Protein AF-A0A973U3E7-F1 (afdb_monomer)

Mean predicted aligned error: 4.54 Å

Secondary structure (DSSP, 8-state):
---GGGPPPEE-SSSS-EEEEETTEEEEE--------SS-----HHHHHHHHHHHHHHSS-----------------TTSS-EEEE-SSSTT-EEEE--TT-HHHHHHHHHHHHHHHHHTPPP--SSS-HHHH-GGGGTT---

Solvent-accessible surface area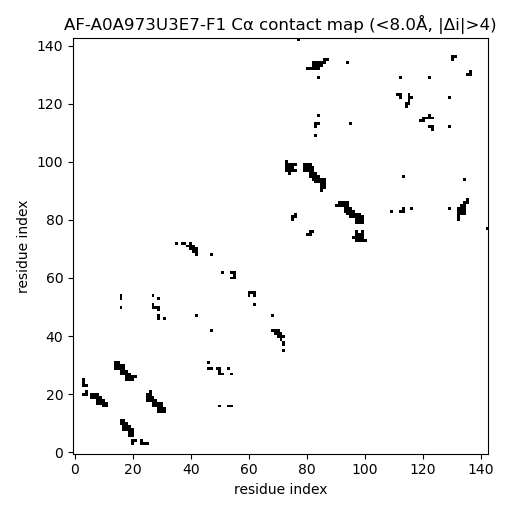 (backbone atoms only — not comparable to full-atom values): 9143 Å² total; per-residue (Å²): 136,81,77,49,86,77,51,65,78,46,68,50,91,74,74,54,39,38,37,30,55,46,97,94,42,77,45,70,40,40,55,80,83,76,91,75,77,98,68,91,53,69,64,52,72,64,55,54,50,48,29,47,50,52,48,39,73,77,44,93,54,79,81,88,74,86,89,78,88,77,45,76,87,70,48,64,37,97,85,62,46,45,29,41,37,60,49,93,91,39,89,92,41,69,47,81,43,24,47,42,95,47,42,80,82,42,40,69,61,52,49,52,51,49,49,18,66,76,70,71,46,79,76,89,58,88,93,56,58,70,64,78,24,25,52,70,71,55,65,90,58,84,131

pLDDT: mean 93.0, std 7.33, range [54.31, 98.5]

Foldseek 3Di:
DDQQQPDDFDDDDDQAKTWHDDPRRIDMFRNDDDDDDDDQDADDPVRVVSRQVVCVVVDVDHPPDDPDDGDDDAAADPVQAFAFADDPVDPPDTDGGHPGPCCVVCVVVSVQQNCCRNVVHDGDDDPDDNCNRHPVVCPPPDD

Structure (mmCIF, N/CA/C/O backbone):
data_AF-A0A973U3E7-F1
#
_entry.id   AF-A0A973U3E7-F1
#
loop_
_atom_site.group_PDB
_atom_site.id
_atom_site.type_symbol
_atom_site.label_atom_id
_atom_site.label_alt_id
_atom_site.label_comp_id
_atom_site.label_asym_id
_atom_site.label_entity_id
_atom_site.label_seq_id
_atom_site.pdbx_PDB_ins_code
_atom_site.Cartn_x
_atom_site.Cartn_y
_atom_site.Cartn_z
_atom_site.occupancy
_atom_site.B_iso_or_equiv
_atom_site.auth_seq_id
_atom_site.auth_comp_id
_atom_site.auth_asym_id
_atom_site.auth_atom_id
_atom_site.pdbx_PDB_model_num
ATOM 1 N N . ASP A 1 1 ? 23.606 -13.524 -18.694 1.00 60.19 1 ASP A N 1
ATOM 2 C CA . ASP A 1 1 ? 22.405 -13.270 -17.879 1.00 60.19 1 ASP A CA 1
ATOM 3 C C . ASP A 1 1 ? 22.793 -12.857 -16.477 1.00 60.19 1 ASP A C 1
ATOM 5 O O . ASP A 1 1 ? 23.633 -13.510 -15.868 1.00 60.19 1 ASP A O 1
ATOM 9 N N . ALA A 1 2 ? 22.261 -11.728 -16.009 1.00 66.25 2 ALA A N 1
ATOM 10 C CA . ALA A 1 2 ? 22.466 -11.267 -14.642 1.00 66.25 2 ALA A CA 1
ATOM 11 C C . ALA A 1 2 ? 21.487 -11.993 -13.709 1.00 66.25 2 ALA A C 1
ATOM 13 O O . ALA A 1 2 ? 20.298 -12.083 -14.013 1.00 66.25 2 ALA A O 1
ATOM 14 N N . ASP A 1 3 ? 21.978 -12.504 -12.581 1.00 81.88 3 ASP A N 1
ATOM 15 C CA . ASP A 1 3 ? 21.133 -13.086 -11.538 1.00 81.88 3 ASP A CA 1
ATOM 16 C C . ASP A 1 3 ? 20.331 -11.981 -10.838 1.00 81.88 3 ASP A C 1
ATOM 18 O O . ASP A 1 3 ? 20.857 -11.230 -10.013 1.00 81.88 3 ASP A O 1
ATOM 22 N N . LEU A 1 4 ? 19.049 -11.877 -11.191 1.00 84.81 4 LEU A N 1
ATOM 23 C CA . LEU A 1 4 ? 18.150 -10.861 -10.650 1.00 84.81 4 LEU A CA 1
ATOM 24 C C . LEU A 1 4 ? 17.804 -11.109 -9.176 1.00 84.81 4 LEU A C 1
ATOM 26 O O . LEU A 1 4 ? 17.467 -10.157 -8.482 1.00 84.81 4 LEU A O 1
ATOM 30 N N . SER A 1 5 ? 17.914 -12.344 -8.669 1.00 84.06 5 SER A N 1
ATOM 31 C CA . SER A 1 5 ? 17.463 -12.700 -7.311 1.00 84.06 5 SER A CA 1
ATOM 32 C C . SER A 1 5 ? 18.226 -11.981 -6.196 1.00 84.06 5 SER A C 1
ATOM 34 O O . SER A 1 5 ? 17.751 -11.891 -5.066 1.00 84.06 5 SER A O 1
ATOM 36 N N . ARG A 1 6 ? 19.410 -11.450 -6.516 1.00 87.25 6 ARG A N 1
ATOM 37 C CA . ARG A 1 6 ? 20.273 -10.721 -5.581 1.00 87.25 6 ARG A CA 1
ATOM 38 C C . ARG A 1 6 ? 20.076 -9.210 -5.625 1.00 87.25 6 ARG A C 1
ATOM 40 O O . ARG A 1 6 ? 20.721 -8.505 -4.848 1.00 87.25 6 ARG A O 1
ATOM 47 N N . LEU A 1 7 ? 19.248 -8.707 -6.538 1.00 90.75 7 LEU A N 1
ATOM 48 C CA . LEU A 1 7 ? 18.970 -7.281 -6.626 1.00 90.75 7 LEU A CA 1
ATOM 49 C C . LEU A 1 7 ? 18.033 -6.853 -5.490 1.00 90.75 7 LEU A C 1
ATOM 51 O O . LEU A 1 7 ? 17.103 -7.583 -5.146 1.00 90.75 7 LEU A O 1
ATOM 55 N N . PRO A 1 8 ? 18.254 -5.673 -4.892 1.00 93.25 8 PRO A N 1
ATOM 56 C CA . PRO A 1 8 ? 17.337 -5.149 -3.897 1.00 93.25 8 PRO A CA 1
ATOM 57 C C . PRO A 1 8 ? 16.046 -4.656 -4.559 1.00 93.25 8 PRO A C 1
ATOM 59 O O . PRO A 1 8 ? 16.006 -4.359 -5.755 1.00 93.25 8 PRO A O 1
ATOM 62 N N . PHE A 1 9 ? 15.010 -4.472 -3.744 1.00 94.38 9 PHE A N 1
ATOM 63 C CA . PHE A 1 9 ? 13.957 -3.519 -4.077 1.00 94.38 9 PHE A CA 1
ATOM 64 C C . PHE A 1 9 ? 14.582 -2.123 -4.204 1.00 94.38 9 PHE A C 1
ATOM 66 O O . PHE A 1 9 ? 15.282 -1.668 -3.296 1.00 94.38 9 PHE A O 1
ATOM 73 N N . ALA A 1 10 ? 14.328 -1.444 -5.318 1.00 94.19 10 ALA A N 1
ATOM 74 C CA . ALA A 1 10 ? 14.806 -0.095 -5.582 1.00 94.19 10 ALA A CA 1
ATOM 75 C C . ALA A 1 10 ? 13.621 0.833 -5.842 1.00 94.19 10 ALA A C 1
ATOM 77 O O . ALA A 1 10 ? 12.696 0.486 -6.572 1.00 94.19 10 ALA A O 1
ATOM 78 N N . LYS A 1 11 ? 13.659 2.028 -5.252 1.00 94.88 11 LYS A N 1
ATOM 79 C CA . LYS A 1 11 ? 12.631 3.057 -5.403 1.00 94.88 11 LYS A CA 1
ATOM 80 C C . LYS A 1 11 ? 13.281 4.437 -5.487 1.00 94.88 11 LYS A C 1
ATOM 82 O O . LYS A 1 11 ? 14.246 4.714 -4.776 1.00 94.88 11 LYS A O 1
ATOM 87 N N . THR A 1 12 ? 12.745 5.298 -6.343 1.00 93.12 12 THR A N 1
ATOM 88 C CA . THR A 1 12 ? 13.105 6.717 -6.413 1.00 93.12 12 THR A CA 1
ATOM 89 C C . THR A 1 12 ? 12.608 7.477 -5.186 1.00 93.12 12 THR A C 1
ATOM 91 O O . THR A 1 12 ? 11.596 7.125 -4.582 1.00 93.12 12 THR A O 1
ATOM 94 N N . VAL A 1 13 ? 13.269 8.579 -4.839 1.00 90.44 13 VAL A N 1
ATOM 95 C CA . VAL A 1 13 ? 12.672 9.541 -3.903 1.00 90.44 13 VAL A CA 1
ATOM 96 C C . VAL A 1 13 ? 11.417 10.131 -4.560 1.00 90.44 13 VAL A C 1
ATOM 98 O O . VAL A 1 13 ? 11.489 10.593 -5.695 1.00 90.44 13 VAL A O 1
ATOM 101 N N . GLY A 1 14 ? 10.280 10.097 -3.860 1.00 87.44 14 GLY A N 1
ATOM 102 C CA . GLY A 1 14 ? 8.976 10.492 -4.407 1.00 87.44 14 GLY A CA 1
ATOM 103 C C . GLY A 1 14 ? 8.250 9.368 -5.159 1.00 87.44 14 GLY A C 1
ATOM 104 O O . GLY A 1 14 ? 8.537 8.185 -4.950 1.00 87.44 14 GLY A O 1
ATOM 105 N N . ASP A 1 15 ? 7.305 9.760 -6.014 1.00 84.62 15 ASP A N 1
ATOM 106 C CA . ASP A 1 15 ? 6.362 8.869 -6.702 1.00 84.62 15 ASP A CA 1
ATOM 107 C C . ASP A 1 15 ? 6.642 8.845 -8.210 1.00 84.62 15 ASP A C 1
ATOM 109 O O . ASP A 1 15 ? 5.998 9.527 -9.002 1.00 84.62 15 ASP A O 1
ATOM 113 N N . ASP A 1 16 ? 7.680 8.103 -8.598 1.00 93.00 16 ASP A N 1
ATOM 114 C CA . ASP A 1 16 ? 8.161 8.067 -9.985 1.00 93.00 16 ASP A CA 1
ATOM 115 C C . ASP A 1 16 ? 8.455 6.637 -10.459 1.00 93.00 16 ASP A C 1
ATOM 117 O O . ASP A 1 16 ? 7.928 6.195 -11.480 1.00 93.00 16 ASP A O 1
ATOM 121 N N . LEU A 1 17 ? 9.264 5.874 -9.724 1.00 96.19 17 LEU A N 1
ATOM 122 C CA . LEU A 1 17 ? 9.533 4.481 -10.068 1.00 96.19 17 LEU A CA 1
ATOM 123 C C . LEU A 1 17 ? 9.899 3.666 -8.830 1.00 96.19 17 LEU A C 1
ATOM 125 O O . LEU A 1 17 ? 10.763 4.058 -8.041 1.00 96.19 17 LEU A O 1
ATOM 129 N N . TYR A 1 18 ? 9.349 2.460 -8.736 1.00 95.81 18 TYR A N 1
ATOM 130 C CA . TYR A 1 18 ?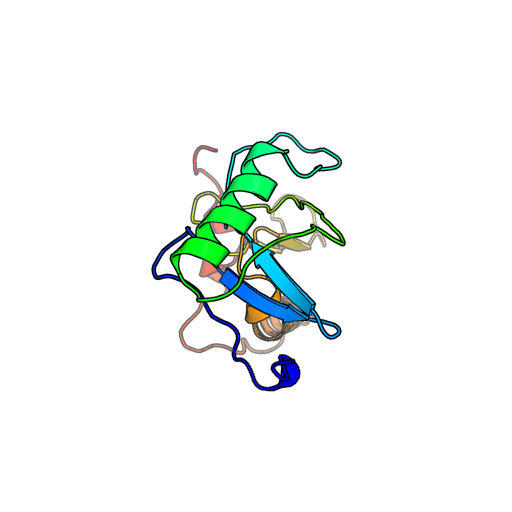 10.019 1.380 -8.023 1.00 95.81 18 TYR A CA 1
ATOM 131 C C . TYR A 1 18 ? 10.077 0.115 -8.871 1.00 95.81 18 TYR A C 1
ATOM 133 O O . TYR A 1 18 ? 9.247 -0.104 -9.755 1.00 95.81 18 TYR A O 1
ATOM 141 N N . PHE A 1 19 ? 11.066 -0.726 -8.590 1.00 95.62 19 PHE A N 1
ATOM 142 C CA . PHE A 1 19 ? 11.196 -2.045 -9.183 1.00 95.62 19 PHE A CA 1
ATOM 143 C C . PHE A 1 19 ? 11.888 -3.020 -8.233 1.00 95.62 19 PHE A C 1
ATOM 145 O O . PHE A 1 19 ? 12.657 -2.630 -7.354 1.00 95.62 19 PHE A O 1
ATOM 152 N N . ALA A 1 20 ? 11.614 -4.305 -8.415 1.00 94.56 20 ALA A N 1
ATOM 153 C CA . ALA A 1 20 ? 12.220 -5.378 -7.642 1.00 94.56 20 ALA A CA 1
ATOM 154 C C . ALA A 1 20 ? 12.251 -6.676 -8.452 1.00 94.56 20 ALA A C 1
ATOM 156 O O . ALA A 1 20 ? 11.427 -6.857 -9.357 1.00 94.56 20 ALA A O 1
ATOM 157 N N . PRO A 1 21 ? 13.184 -7.592 -8.150 1.00 93.81 21 PRO A N 1
ATOM 158 C CA . PRO A 1 21 ? 13.109 -8.931 -8.697 1.00 93.81 21 PRO A CA 1
ATOM 159 C C . PRO A 1 21 ? 11.873 -9.655 -8.158 1.00 93.81 21 PRO A C 1
ATOM 161 O O . PRO A 1 21 ? 11.624 -9.676 -6.958 1.00 93.81 21 PRO A O 1
ATOM 164 N N . GLU A 1 22 ? 11.124 -10.275 -9.058 1.00 91.56 22 GLU A N 1
ATOM 165 C CA . GLU A 1 22 ? 9.906 -11.014 -8.753 1.00 91.56 22 GLU A CA 1
ATOM 166 C C . GLU A 1 22 ? 9.836 -12.228 -9.681 1.00 91.56 22 GLU A C 1
ATOM 168 O O . GLU A 1 22 ? 9.886 -12.090 -10.906 1.00 91.56 22 GLU A O 1
ATOM 173 N N . SER A 1 23 ? 9.763 -13.432 -9.108 1.00 88.38 23 SER A N 1
ATOM 174 C CA . SER A 1 23 ? 9.604 -14.686 -9.864 1.00 88.38 23 SER A CA 1
ATOM 175 C C . SER A 1 23 ? 10.582 -14.859 -11.052 1.00 88.38 23 SER A C 1
ATOM 177 O O . SER A 1 23 ? 10.206 -15.302 -12.138 1.00 88.38 23 SER A O 1
ATOM 179 N N . GLY A 1 24 ? 11.854 -14.479 -10.866 1.00 88.06 24 GLY A N 1
ATOM 180 C CA . GLY A 1 24 ? 12.906 -14.579 -11.892 1.00 88.06 24 GLY A CA 1
ATOM 181 C C . GLY A 1 24 ? 12.861 -13.497 -12.982 1.00 88.06 24 GLY A C 1
ATOM 182 O O . GLY A 1 24 ? 13.587 -13.590 -13.971 1.00 88.06 24 GLY A O 1
ATOM 183 N N . ARG A 1 25 ? 12.020 -12.471 -12.821 1.00 90.69 25 ARG A N 1
ATOM 184 C CA . ARG A 1 25 ? 11.913 -11.292 -13.694 1.00 90.69 25 ARG A CA 1
ATOM 185 C C . ARG A 1 25 ? 12.051 -10.018 -12.865 1.00 90.69 25 ARG A C 1
ATOM 187 O O . ARG A 1 25 ? 12.228 -10.082 -11.654 1.00 90.69 25 ARG A O 1
ATOM 194 N N . LEU A 1 26 ? 11.963 -8.865 -13.520 1.00 92.12 26 LEU A N 1
ATOM 195 C CA . LEU A 1 26 ? 11.804 -7.585 -12.844 1.00 92.12 26 LEU A CA 1
ATOM 196 C C . LEU A 1 26 ? 10.329 -7.175 -12.871 1.00 92.12 26 LEU A C 1
ATOM 198 O O . LEU A 1 26 ? 9.721 -7.125 -13.940 1.00 92.12 26 LEU A O 1
ATOM 202 N N . PHE A 1 27 ? 9.770 -6.880 -11.703 1.00 94.62 27 PHE A N 1
ATOM 203 C CA . PHE A 1 27 ? 8.517 -6.151 -11.567 1.00 94.62 27 PHE A CA 1
ATOM 204 C C . PHE A 1 27 ? 8.833 -4.664 -11.415 1.00 94.62 27 PHE A C 1
ATOM 206 O O . PHE A 1 27 ? 9.748 -4.310 -10.674 1.00 94.62 27 PHE A O 1
ATOM 213 N N . ALA A 1 28 ? 8.091 -3.805 -12.108 1.00 96.19 28 ALA A N 1
ATOM 214 C CA . ALA A 1 28 ? 8.256 -2.359 -12.054 1.00 96.19 28 ALA A CA 1
ATOM 215 C C . ALA A 1 28 ? 6.889 -1.674 -12.023 1.00 96.19 28 ALA A C 1
ATOM 217 O O . ALA A 1 28 ? 5.932 -2.164 -12.621 1.00 96.19 28 ALA A O 1
ATOM 218 N N . SER A 1 29 ? 6.817 -0.532 -11.345 1.00 96.12 29 SER A N 1
ATOM 219 C CA . SER A 1 29 ? 5.613 0.290 -11.256 1.00 96.12 29 SER A CA 1
ATOM 220 C C . SER A 1 29 ? 5.970 1.765 -11.436 1.00 96.12 29 SER A C 1
ATOM 222 O O . SER A 1 29 ? 6.918 2.233 -10.796 1.00 96.12 29 SER A O 1
ATOM 224 N N . PRO A 1 30 ? 5.201 2.514 -12.249 1.00 95.81 30 PRO A N 1
ATOM 225 C CA . PRO A 1 30 ? 5.376 3.953 -12.419 1.00 95.81 30 PRO A CA 1
ATOM 226 C C . PRO A 1 30 ? 4.795 4.761 -11.247 1.00 95.81 30 PRO A C 1
ATOM 228 O O . PRO A 1 30 ? 4.848 5.988 -11.283 1.00 95.81 30 PRO A O 1
ATOM 231 N N . MET A 1 31 ? 4.275 4.082 -10.214 1.00 94.06 31 MET A N 1
ATOM 232 C CA . MET A 1 31 ? 3.767 4.681 -8.978 1.00 94.06 31 MET A CA 1
ATOM 233 C C . MET A 1 31 ? 2.608 5.667 -9.165 1.00 94.06 31 MET A C 1
ATOM 235 O O . MET A 1 31 ? 2.423 6.565 -8.346 1.00 94.06 31 MET A O 1
ATOM 239 N N . ASP A 1 32 ? 1.821 5.499 -10.220 1.00 91.50 32 ASP A N 1
ATOM 240 C CA . ASP A 1 32 ? 0.671 6.341 -10.507 1.00 91.50 32 ASP A CA 1
ATOM 241 C C . ASP A 1 32 ? -0.365 6.299 -9.370 1.00 91.50 32 ASP A C 1
ATOM 243 O O . ASP A 1 32 ? -0.647 5.260 -8.770 1.00 91.50 32 ASP A O 1
ATOM 247 N N . GLU A 1 33 ? -0.920 7.463 -9.040 1.00 92.56 33 GLU A N 1
ATOM 248 C CA . GLU A 1 33 ? -1.991 7.638 -8.053 1.00 92.56 33 GLU A CA 1
ATOM 249 C C . GLU A 1 33 ? -3.081 8.534 -8.652 1.00 92.56 33 GLU A C 1
ATOM 251 O O . GLU A 1 33 ? -3.403 9.606 -8.143 1.00 92.56 33 GLU A O 1
ATOM 256 N N . VAL A 1 34 ? -3.597 8.122 -9.810 1.00 91.94 34 VAL A N 1
ATOM 257 C CA . VAL A 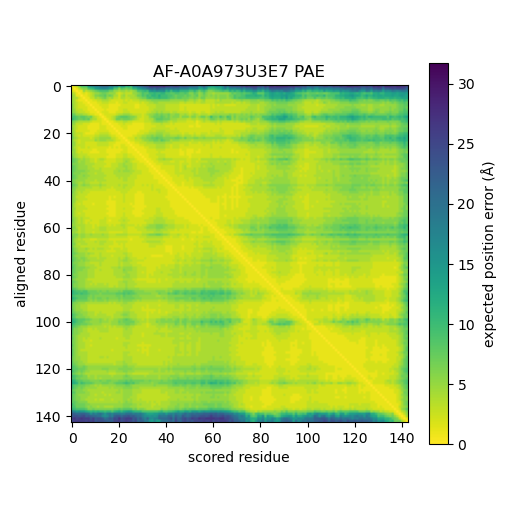1 34 ? -4.638 8.865 -10.525 1.00 91.94 34 VAL A CA 1
ATOM 258 C C . VAL A 1 34 ? -6.003 8.588 -9.878 1.00 91.94 34 VAL A C 1
ATOM 260 O O . VAL A 1 34 ? -6.337 7.420 -9.657 1.00 91.94 34 VAL A O 1
ATOM 263 N N . PRO A 1 35 ? -6.813 9.622 -9.568 1.00 94.12 35 PRO A N 1
ATOM 264 C CA . PRO A 1 35 ? -8.174 9.430 -9.075 1.00 94.12 35 PRO A CA 1
ATOM 265 C C . PRO A 1 35 ? -9.017 8.585 -10.033 1.00 94.12 35 PRO A C 1
ATOM 267 O O . PRO A 1 35 ? -8.983 8.785 -11.247 1.00 94.12 35 PRO A O 1
ATOM 270 N N . SER A 1 36 ? -9.792 7.656 -9.480 1.00 94.56 36 SER A N 1
ATOM 271 C CA . SER A 1 36 ? -10.623 6.735 -10.252 1.00 94.56 36 SER A CA 1
ATOM 272 C C . SER A 1 36 ? -11.883 6.373 -9.474 1.00 94.56 36 SER A C 1
ATOM 274 O O . SER A 1 36 ? -11.837 6.198 -8.253 1.00 94.56 36 SER A O 1
ATOM 276 N N . ASP A 1 37 ? -12.997 6.243 -10.191 1.00 95.44 37 ASP A N 1
ATOM 2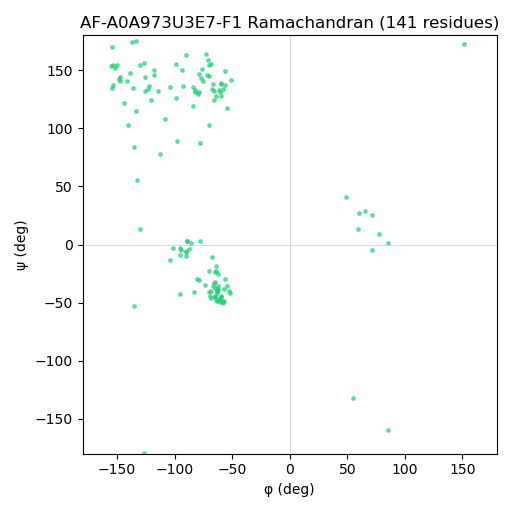77 C CA . ASP A 1 37 ? -14.214 5.650 -9.647 1.00 95.44 37 ASP A CA 1
ATOM 278 C C . ASP A 1 37 ? -14.006 4.143 -9.386 1.00 95.44 37 ASP A C 1
ATOM 280 O O . ASP A 1 37 ? -13.174 3.505 -10.041 1.00 95.44 37 ASP A O 1
ATOM 284 N N . PRO A 1 38 ? -14.769 3.526 -8.462 1.00 96.19 38 PRO A N 1
ATOM 285 C CA . PRO A 1 38 ? -14.691 2.088 -8.222 1.00 96.19 38 PRO A CA 1
ATOM 286 C C . PRO A 1 38 ? -14.911 1.283 -9.509 1.00 96.19 38 PRO A C 1
ATOM 288 O O . PRO A 1 38 ? -15.982 1.328 -10.116 1.00 96.19 38 PRO A O 1
ATOM 291 N N . CYS A 1 39 ? -13.897 0.523 -9.914 1.00 95.50 39 CYS A N 1
ATOM 292 C CA . CYS A 1 39 ? -13.925 -0.278 -11.130 1.00 95.50 39 CYS A CA 1
ATOM 293 C C . CYS A 1 39 ? -12.968 -1.474 -11.051 1.00 95.50 39 CYS A C 1
ATOM 295 O O . CYS A 1 39 ? -12.139 -1.582 -10.144 1.00 95.50 39 CYS A O 1
ATOM 297 N N . ASP A 1 40 ? -13.088 -2.376 -12.025 1.00 96.31 40 ASP A N 1
ATOM 298 C CA . ASP A 1 40 ? -12.074 -3.394 -12.293 1.00 96.31 40 ASP A CA 1
ATOM 299 C C . ASP A 1 40 ? -10.907 -2.743 -13.052 1.00 96.31 40 ASP A C 1
ATOM 301 O O . ASP A 1 40 ? -10.915 -2.657 -14.283 1.00 96.31 40 ASP A O 1
ATOM 305 N N . ALA A 1 41 ? -9.954 -2.185 -12.300 1.00 96.06 41 ALA A N 1
ATOM 306 C CA . ALA A 1 41 ? -8.870 -1.378 -12.847 1.00 96.06 41 ALA A CA 1
ATOM 307 C C . ALA A 1 41 ? -7.993 -2.172 -13.822 1.00 96.06 41 ALA A C 1
ATOM 309 O O . ALA A 1 41 ? -7.517 -3.268 -13.521 1.00 96.06 41 ALA A O 1
ATOM 310 N N . GLN A 1 42 ? -7.722 -1.569 -14.977 1.00 96.19 42 GLN A N 1
ATOM 311 C CA . GLN A 1 42 ? -6.847 -2.130 -16.000 1.00 96.19 42 GLN A CA 1
ATOM 312 C C . GLN A 1 42 ? -5.642 -1.212 -16.228 1.00 96.19 42 GLN A C 1
ATOM 314 O O . GLN A 1 42 ? -5.788 0.006 -16.134 1.00 96.19 42 GLN A O 1
ATOM 319 N N . PRO A 1 43 ? -4.457 -1.769 -16.532 1.00 94.69 43 PRO A N 1
ATOM 320 C CA . PRO A 1 43 ? -3.285 -0.973 -16.877 1.00 94.69 43 PRO A CA 1
ATOM 321 C C . PRO A 1 43 ? -3.513 -0.123 -18.125 1.00 94.69 43 PRO A C 1
ATOM 323 O O . PRO A 1 43 ? -3.909 -0.663 -19.162 1.00 94.69 43 PRO A O 1
ATOM 326 N N . ASP A 1 44 ? -3.172 1.159 -18.050 1.00 95.12 44 ASP A N 1
ATOM 327 C CA . ASP A 1 44 ? -3.119 2.029 -19.221 1.00 95.12 44 ASP A CA 1
ATOM 328 C C . ASP A 1 44 ? -1.849 1.760 -20.051 1.00 95.12 44 ASP A C 1
ATOM 330 O O . ASP A 1 44 ? -0.774 1.467 -19.515 1.00 95.12 44 ASP A O 1
ATOM 334 N N . GLU A 1 45 ? -1.954 1.834 -21.380 1.00 96.31 45 GLU A N 1
ATOM 335 C CA . GLU A 1 45 ? -0.814 1.602 -22.276 1.00 96.31 45 GLU A CA 1
ATOM 336 C C . GLU A 1 45 ? 0.312 2.620 -22.072 1.00 96.31 45 GLU A C 1
ATOM 338 O O . GLU A 1 45 ? 1.491 2.256 -22.143 1.00 96.31 45 GLU A O 1
ATOM 343 N N . TYR A 1 46 ? -0.041 3.871 -21.776 1.00 96.12 46 TYR A N 1
ATOM 344 C CA . TYR A 1 46 ? 0.911 4.9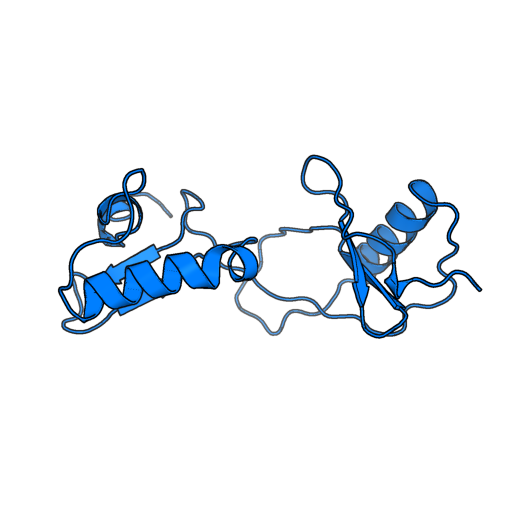26 -21.474 1.00 96.12 46 TYR A CA 1
ATOM 345 C C . TYR A 1 46 ? 1.683 4.625 -20.190 1.00 96.12 46 TYR A C 1
ATOM 347 O O . TYR A 1 46 ? 2.908 4.720 -20.191 1.00 96.12 46 TYR A O 1
ATOM 355 N N . ASP A 1 47 ? 1.011 4.190 -19.123 1.00 96.31 47 ASP A N 1
ATOM 356 C CA . ASP A 1 47 ? 1.663 3.909 -17.839 1.00 96.31 47 ASP A CA 1
ATOM 357 C C . ASP A 1 47 ? 2.620 2.714 -17.929 1.00 96.31 47 ASP A C 1
ATOM 359 O O . ASP A 1 47 ? 3.715 2.731 -17.358 1.00 96.31 47 ASP A O 1
ATOM 363 N N . ILE A 1 48 ? 2.267 1.698 -18.722 1.00 97.06 48 ILE A N 1
ATOM 364 C CA . ILE A 1 48 ? 3.169 0.580 -19.027 1.00 97.06 48 ILE A CA 1
ATOM 365 C C . ILE A 1 48 ? 4.412 1.081 -19.771 1.00 97.06 48 ILE A C 1
ATOM 367 O O . ILE A 1 48 ? 5.537 0.715 -19.416 1.00 97.06 48 ILE A O 1
ATOM 371 N N . ALA A 1 49 ? 4.220 1.902 -20.809 1.00 96.75 49 ALA A N 1
ATOM 372 C CA . ALA A 1 49 ? 5.319 2.460 -21.589 1.00 96.75 49 ALA A CA 1
ATOM 373 C C . ALA A 1 49 ? 6.211 3.368 -20.729 1.00 96.75 49 ALA A C 1
ATOM 375 O O . ALA A 1 49 ? 7.436 3.300 -20.823 1.00 96.75 49 ALA A O 1
ATOM 376 N N . LEU A 1 50 ? 5.608 4.160 -19.842 1.00 96.88 50 LEU A N 1
ATOM 377 C CA . LEU A 1 50 ? 6.296 5.040 -18.909 1.00 96.88 50 LEU A CA 1
ATOM 378 C C . LEU A 1 50 ? 7.128 4.247 -17.898 1.00 96.88 50 LEU A C 1
ATOM 380 O O . LEU A 1 50 ? 8.290 4.583 -17.673 1.00 96.88 50 LEU A O 1
ATOM 384 N N . ALA A 1 51 ? 6.584 3.168 -17.330 1.00 96.81 51 ALA A N 1
ATOM 385 C CA . ALA A 1 51 ? 7.328 2.286 -16.435 1.00 96.81 51 ALA A CA 1
ATOM 386 C C . ALA A 1 51 ? 8.544 1.664 -17.140 1.00 96.81 51 ALA A C 1
ATOM 388 O O . ALA A 1 51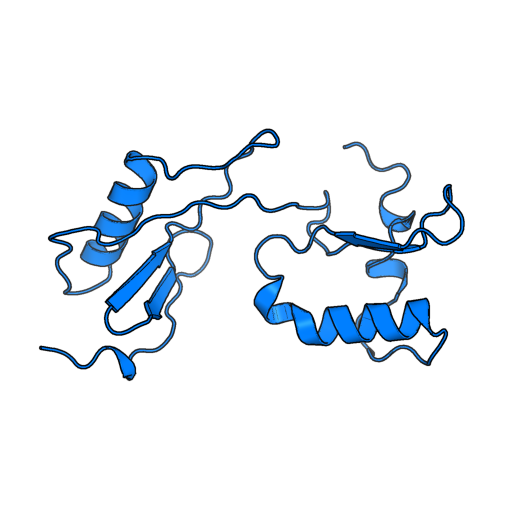 ? 9.652 1.691 -16.601 1.00 96.81 51 ALA A O 1
ATOM 389 N N . ALA A 1 52 ? 8.358 1.157 -18.365 1.00 96.94 52 ALA A N 1
ATOM 390 C CA . ALA A 1 52 ? 9.443 0.599 -19.170 1.00 96.94 52 ALA A CA 1
ATOM 391 C C . ALA A 1 52 ? 10.522 1.650 -19.470 1.00 96.94 52 ALA A C 1
ATOM 393 O O . ALA A 1 52 ? 11.701 1.417 -19.205 1.00 96.94 52 ALA A O 1
ATOM 394 N N . HIS A 1 53 ? 10.113 2.828 -19.947 1.00 96.94 53 HIS A N 1
ATOM 395 C CA . HIS A 1 53 ? 11.008 3.944 -20.231 1.00 96.94 53 HIS A CA 1
ATOM 396 C C . HIS A 1 53 ? 11.811 4.359 -18.992 1.00 96.94 53 HIS A C 1
ATOM 398 O O . HIS A 1 53 ? 13.036 4.446 -19.052 1.00 96.94 53 HIS A O 1
ATOM 404 N N . ARG A 1 54 ? 11.152 4.534 -17.840 1.00 96.75 54 ARG A N 1
ATOM 405 C CA . ARG A 1 54 ? 11.811 4.932 -16.588 1.00 96.75 54 ARG A CA 1
ATOM 406 C C . ARG A 1 54 ? 12.836 3.903 -16.112 1.00 96.75 54 ARG A C 1
ATOM 408 O O . ARG A 1 54 ? 13.887 4.308 -15.610 1.00 96.75 54 ARG A O 1
ATOM 415 N N . VAL A 1 55 ? 12.557 2.604 -16.272 1.00 95.69 55 VAL A N 1
ATOM 416 C CA . VAL A 1 55 ? 13.525 1.530 -15.990 1.00 95.69 55 VAL A CA 1
ATOM 417 C C . VAL A 1 55 ? 14.727 1.626 -16.925 1.00 95.69 55 VAL A C 1
ATOM 419 O O . VAL A 1 55 ? 15.859 1.576 -16.445 1.00 95.69 55 VAL A O 1
ATOM 422 N N . GLU A 1 56 ? 14.518 1.795 -18.232 1.00 96.25 56 GLU A N 1
ATOM 423 C CA . GLU A 1 56 ? 15.624 1.924 -19.191 1.00 96.25 56 GLU A CA 1
ATOM 424 C C . GLU A 1 56 ? 16.476 3.181 -18.974 1.00 96.25 56 GLU A C 1
ATOM 426 O O . GLU A 1 56 ? 17.672 3.153 -19.242 1.00 96.25 56 GLU A O 1
ATOM 431 N N . GLU A 1 57 ? 15.890 4.283 -18.504 1.00 95.94 57 GLU A N 1
ATOM 432 C CA . GLU A 1 57 ? 16.641 5.512 -18.219 1.00 95.94 57 GLU A CA 1
ATOM 433 C C . GLU A 1 57 ? 17.499 5.417 -16.954 1.00 95.94 57 GLU A C 1
ATOM 435 O O . GLU A 1 57 ? 18.567 6.022 -16.873 1.00 95.94 57 GLU A O 1
ATOM 440 N N . ARG A 1 58 ? 17.023 4.690 -15.936 1.00 93.25 58 ARG A N 1
ATOM 441 C CA . ARG A 1 58 ? 17.670 4.610 -14.611 1.00 93.25 58 ARG A CA 1
ATOM 442 C C . ARG A 1 58 ? 18.583 3.400 -14.466 1.00 93.25 58 ARG A C 1
ATOM 444 O O . ARG A 1 58 ? 19.295 3.283 -13.470 1.00 93.25 58 ARG A O 1
ATOM 451 N N . THR A 1 59 ? 18.551 2.487 -15.428 1.00 91.31 59 THR A N 1
ATOM 452 C CA . THR A 1 59 ? 19.319 1.244 -15.400 1.00 91.31 59 THR A CA 1
ATOM 453 C C . THR A 1 59 ? 20.008 1.014 -16.740 1.00 91.31 59 THR A C 1
ATOM 455 O O . THR A 1 59 ? 19.818 1.747 -17.700 1.00 91.31 59 THR A O 1
ATOM 458 N N . THR A 1 60 ? 20.828 -0.028 -16.822 1.00 91.38 60 THR A N 1
ATOM 459 C CA . THR A 1 60 ? 21.424 -0.472 -18.089 1.00 91.38 60 THR A CA 1
ATOM 460 C C . THR A 1 60 ? 20.552 -1.490 -18.832 1.00 91.38 60 THR A C 1
ATOM 462 O O . THR A 1 60 ? 20.973 -2.016 -19.862 1.00 91.38 60 THR A O 1
ATOM 465 N N . MET A 1 61 ? 19.359 -1.810 -18.315 1.00 89.88 61 MET A N 1
ATOM 466 C CA . MET A 1 61 ? 18.466 -2.805 -18.905 1.00 89.88 61 MET A CA 1
ATOM 467 C C . MET A 1 61 ? 17.748 -2.252 -20.136 1.00 89.88 61 MET A C 1
ATOM 469 O O . MET A 1 61 ? 17.458 -1.061 -20.226 1.00 89.88 61 MET A O 1
ATOM 473 N N . LYS A 1 62 ? 17.413 -3.156 -21.060 1.00 93.25 62 LYS A N 1
ATOM 474 C CA . LYS A 1 62 ? 16.496 -2.900 -22.172 1.00 93.25 62 LYS A CA 1
ATOM 475 C C . LYS A 1 62 ? 15.237 -3.741 -22.016 1.00 93.25 62 LYS A C 1
ATOM 477 O O . LYS A 1 62 ? 15.313 -4.933 -21.719 1.00 93.25 62 LYS A O 1
ATOM 482 N N . VAL A 1 63 ? 14.082 -3.103 -22.164 1.00 94.31 63 VAL A N 1
ATOM 483 C CA . VAL A 1 63 ? 12.756 -3.686 -21.979 1.00 94.31 63 VAL A CA 1
ATOM 484 C C . VAL A 1 63 ? 12.208 -4.067 -23.348 1.00 94.31 63 VAL A C 1
ATOM 486 O O . VAL A 1 63 ? 11.528 -3.300 -24.017 1.00 94.31 63 VAL A O 1
ATOM 489 N N . GLU A 1 64 ? 12.504 -5.292 -23.772 1.00 92.62 64 GLU A N 1
ATOM 490 C CA . GLU A 1 64 ? 12.070 -5.793 -25.084 1.00 92.62 64 GLU A CA 1
ATOM 491 C C . GLU A 1 64 ? 10.606 -6.246 -25.094 1.00 92.62 64 GLU A C 1
ATOM 493 O O . GLU A 1 64 ? 9.933 -6.207 -26.123 1.00 92.62 64 GLU A O 1
ATOM 498 N N . ARG A 1 65 ? 10.108 -6.733 -23.950 1.00 93.81 65 ARG A N 1
ATOM 499 C CA . ARG A 1 65 ? 8.764 -7.303 -23.839 1.00 93.81 65 ARG A CA 1
ATOM 500 C C . ARG A 1 65 ? 8.215 -7.204 -22.424 1.00 93.81 65 ARG A C 1
ATOM 502 O O . ARG A 1 65 ? 8.860 -7.628 -21.466 1.00 93.81 65 ARG A O 1
ATOM 509 N N . ILE A 1 66 ? 6.961 -6.775 -22.325 1.00 95.88 66 ILE A N 1
ATOM 510 C CA . ILE A 1 66 ? 6.164 -6.847 -21.098 1.00 95.88 66 ILE A CA 1
ATOM 511 C C . ILE A 1 66 ? 5.529 -8.238 -21.006 1.00 95.88 66 ILE A C 1
ATOM 513 O O . ILE A 1 66 ? 4.786 -8.648 -21.894 1.00 95.88 66 ILE A O 1
ATOM 517 N N . HIS A 1 67 ? 5.858 -8.992 -19.955 1.00 94.62 67 HIS A N 1
ATOM 518 C CA . HIS A 1 67 ? 5.363 -10.363 -19.783 1.00 94.62 67 HIS A CA 1
ATOM 519 C C . HIS A 1 67 ? 3.963 -10.412 -19.161 1.00 94.62 67 HIS A C 1
ATOM 521 O O . HIS A 1 67 ? 3.130 -11.225 -19.550 1.00 94.62 67 HIS A O 1
ATOM 527 N N . SER A 1 68 ? 3.718 -9.556 -18.176 1.00 94.94 68 SER A N 1
ATOM 528 C CA . SER A 1 68 ? 2.469 -9.469 -17.426 1.00 94.94 68 SER A CA 1
ATOM 529 C C . SER A 1 68 ? 2.281 -8.042 -16.933 1.00 94.94 68 SER A C 1
ATOM 531 O O . SER A 1 68 ? 3.260 -7.334 -16.703 1.00 94.94 68 SER A O 1
ATOM 533 N N . ARG A 1 69 ? 1.024 -7.637 -16.770 1.00 96.06 69 ARG A N 1
ATOM 534 C CA . ARG A 1 69 ? 0.621 -6.296 -16.348 1.00 96.06 69 ARG A CA 1
ATOM 535 C C . ARG A 1 69 ? -0.663 -6.392 -15.538 1.00 96.06 69 ARG A C 1
ATOM 537 O O . ARG A 1 69 ? -1.503 -7.236 -15.841 1.00 96.06 69 ARG A O 1
ATOM 544 N N . TRP A 1 70 ? -0.790 -5.545 -14.531 1.00 95.88 70 TRP A N 1
ATOM 545 C CA . TRP A 1 70 ? -1.988 -5.419 -13.712 1.00 95.88 70 TRP A CA 1
ATOM 546 C C . TRP A 1 70 ? -2.024 -4.016 -13.107 1.00 95.88 70 TRP A C 1
ATOM 548 O O . TRP A 1 70 ? -0.984 -3.368 -12.983 1.00 95.88 70 TRP A O 1
ATOM 558 N N . ALA A 1 71 ? -3.226 -3.548 -12.801 1.00 95.62 71 ALA A N 1
ATOM 559 C CA . ALA A 1 71 ? -3.472 -2.306 -12.092 1.00 95.62 71 ALA A CA 1
ATOM 560 C C . ALA A 1 71 ? -4.378 -2.622 -10.904 1.00 95.62 71 ALA A C 1
ATOM 562 O O . ALA A 1 71 ? -5.074 -3.638 -10.891 1.00 95.62 71 ALA A O 1
ATOM 563 N N . GLY A 1 72 ? -4.331 -1.782 -9.881 1.00 94.06 72 GLY A N 1
ATOM 564 C CA . GLY A 1 72 ? -5.131 -1.973 -8.685 1.00 94.06 72 GLY A CA 1
ATOM 565 C C . GLY A 1 72 ? -5.523 -0.637 -8.092 1.00 94.06 72 GLY A C 1
ATOM 566 O O . GLY A 1 72 ? -4.719 0.295 -8.050 1.00 94.06 72 GLY A O 1
ATOM 567 N N . LEU A 1 73 ? -6.761 -0.560 -7.615 1.00 94.56 73 LEU A N 1
ATOM 568 C CA . LEU A 1 73 ? -7.240 0.608 -6.896 1.00 94.56 73 LEU A CA 1
ATOM 569 C C . LEU A 1 73 ? -6.744 0.585 -5.452 1.00 94.56 73 LEU A C 1
ATOM 571 O O . LEU A 1 73 ? -6.606 -0.465 -4.822 1.00 94.56 73 LEU A O 1
ATOM 575 N N . ARG A 1 74 ? -6.503 1.781 -4.925 1.00 94.38 74 ARG A N 1
ATOM 576 C CA . ARG A 1 74 ? -6.148 2.027 -3.529 1.00 94.38 74 ARG A CA 1
ATOM 577 C C . ARG A 1 74 ? -7.129 3.040 -2.962 1.00 94.38 74 ARG A C 1
ATOM 579 O O . ARG A 1 74 ? -7.537 3.964 -3.659 1.00 94.38 74 ARG A O 1
ATOM 586 N N . SER A 1 75 ? -7.478 2.883 -1.693 1.00 93.06 75 SER A N 1
ATOM 587 C CA . SER A 1 75 ? -8.319 3.843 -0.978 1.00 93.06 75 SER A CA 1
ATOM 588 C C . SER A 1 75 ? -7.468 4.679 -0.033 1.00 93.06 75 SER A C 1
ATOM 590 O O . SER A 1 75 ? -6.642 4.135 0.706 1.00 93.06 75 SER A O 1
ATOM 592 N N . PHE A 1 76 ? -7.711 5.988 -0.027 1.00 94.25 76 PHE A N 1
ATOM 593 C CA . PHE A 1 76 ? -7.040 6.955 0.836 1.00 94.25 76 PHE A CA 1
ATOM 594 C C . PHE A 1 76 ? -8.081 7.713 1.652 1.00 94.25 76 PHE A C 1
ATOM 596 O O . PHE A 1 76 ? -9.079 8.177 1.106 1.00 94.25 76 PHE A O 1
ATOM 603 N N . ALA A 1 77 ? -7.841 7.847 2.954 1.00 94.12 77 ALA A N 1
ATOM 604 C CA . ALA A 1 77 ? -8.533 8.854 3.748 1.00 94.12 77 ALA A CA 1
ATOM 605 C C . ALA A 1 77 ? -8.017 10.260 3.372 1.00 94.12 77 ALA A C 1
ATOM 607 O O . ALA A 1 77 ? -6.888 10.364 2.878 1.00 94.12 77 ALA A O 1
ATOM 608 N N . PRO A 1 78 ? -8.773 11.342 3.642 1.00 92.62 78 PRO A N 1
ATOM 609 C CA . PRO A 1 78 ? -8.330 12.715 3.369 1.00 92.62 78 PRO A CA 1
ATOM 610 C C . PRO A 1 78 ? -6.981 13.066 4.014 1.00 92.62 78 PRO A C 1
ATOM 612 O O . PRO A 1 78 ? -6.152 13.750 3.419 1.00 92.62 78 PRO A O 1
ATOM 615 N N . ASP A 1 79 ? -6.723 12.533 5.210 1.00 92.81 79 ASP A N 1
ATOM 616 C CA . ASP A 1 79 ? -5.462 12.697 5.939 1.00 92.81 79 ASP A CA 1
ATOM 617 C C . ASP A 1 79 ? -4.382 11.670 5.557 1.00 92.81 79 ASP A C 1
ATOM 619 O O . ASP A 1 79 ? -3.290 11.685 6.125 1.00 92.81 79 ASP A O 1
ATOM 623 N N . ARG A 1 80 ? -4.686 10.774 4.610 1.00 92.44 80 ARG A N 1
ATOM 624 C CA . ARG A 1 80 ? -3.839 9.682 4.104 1.00 92.44 80 ARG A CA 1
ATOM 625 C C . ARG A 1 80 ? -3.386 8.673 5.164 1.00 92.44 80 ARG A C 1
ATOM 627 O O . ARG A 1 80 ? -2.513 7.854 4.877 1.00 92.44 80 ARG A O 1
ATOM 634 N N . HIS A 1 81 ? -3.988 8.682 6.353 1.00 93.00 81 HIS A N 1
ATOM 635 C CA . HIS A 1 81 ? -3.744 7.682 7.387 1.00 93.00 81 HIS A CA 1
ATOM 636 C C . HIS A 1 81 ? -4.773 6.543 7.296 1.00 93.00 81 HIS A C 1
ATOM 638 O O . HIS A 1 81 ? -5.926 6.773 6.916 1.00 93.00 81 HIS A O 1
ATOM 644 N N . PRO A 1 82 ? -4.409 5.308 7.688 1.00 94.94 82 PRO A N 1
ATOM 645 C CA . PRO A 1 82 ? -5.368 4.216 7.786 1.00 94.94 82 PRO A CA 1
ATOM 646 C C . PRO A 1 82 ? -6.541 4.552 8.712 1.00 94.94 82 PRO A C 1
ATOM 648 O O . PRO A 1 82 ? -6.406 5.283 9.692 1.00 94.94 82 PRO A O 1
ATOM 651 N N . VAL A 1 83 ? -7.705 3.988 8.417 1.00 96.25 83 VAL A N 1
ATOM 652 C CA . VAL A 1 83 ? -8.921 4.107 9.221 1.00 96.25 83 VAL A CA 1
ATOM 653 C C . VAL A 1 83 ? -9.180 2.766 9.894 1.00 96.25 83 VAL A C 1
ATOM 655 O O . VAL A 1 83 ? -9.528 1.791 9.229 1.00 96.25 83 VAL A O 1
ATOM 658 N N . VAL A 1 84 ? -8.963 2.718 11.207 1.00 97.44 84 VAL A N 1
ATOM 659 C CA . VAL A 1 84 ? -9.018 1.518 12.042 1.00 97.44 84 VAL A CA 1
ATOM 660 C C . VAL A 1 84 ? -9.829 1.808 13.303 1.00 97.44 84 VAL A C 1
ATOM 662 O O . VAL A 1 84 ? -9.417 2.614 14.135 1.00 97.44 84 VAL A O 1
ATOM 665 N N . GLY A 1 85 ? -10.974 1.149 13.465 1.00 97.56 85 GLY A N 1
ATOM 666 C CA . GLY A 1 85 ? -11.809 1.295 14.661 1.00 97.56 85 GLY A CA 1
ATOM 667 C C . GLY A 1 85 ? -13.295 1.055 14.414 1.00 97.56 85 GLY A C 1
ATOM 668 O O . GLY A 1 85 ? -13.738 0.904 13.277 1.00 97.56 85 GLY A O 1
ATOM 669 N N . PHE A 1 86 ? -14.076 1.030 15.492 1.00 97.50 86 PHE A N 1
ATOM 670 C CA . PHE A 1 86 ? -15.525 0.836 15.420 1.00 97.50 86 PHE A CA 1
ATOM 671 C C . PHE A 1 86 ? -16.247 2.051 14.824 1.00 97.50 86 PHE A C 1
ATOM 673 O O . PHE A 1 86 ? -15.853 3.198 15.049 1.00 97.50 86 PHE A O 1
ATOM 680 N N . ALA A 1 87 ? -17.314 1.792 14.069 1.00 94.50 87 ALA A N 1
ATOM 681 C CA . ALA A 1 87 ? -18.237 2.823 13.610 1.00 94.50 87 ALA A CA 1
ATOM 682 C C . ALA A 1 87 ? -19.090 3.349 14.779 1.00 94.50 87 ALA A C 1
ATOM 684 O O . ALA A 1 87 ? -19.443 2.598 15.686 1.00 94.50 87 ALA A O 1
ATOM 685 N N . GLN A 1 88 ? -19.439 4.639 14.757 1.00 91.69 88 GLN A N 1
ATOM 686 C CA . GLN A 1 88 ? -20.315 5.238 15.776 1.00 91.69 88 GLN A CA 1
ATOM 687 C C . GLN A 1 88 ? -21.799 4.959 15.514 1.00 91.69 88 GLN A C 1
ATOM 689 O O . GLN A 1 88 ? -22.604 4.927 16.440 1.00 91.69 88 GLN A O 1
ATOM 694 N N . ASP A 1 89 ? -22.161 4.810 14.245 1.00 92.31 89 ASP A N 1
ATOM 695 C CA . ASP A 1 89 ? -23.526 4.739 13.730 1.00 92.31 89 ASP A CA 1
ATOM 696 C C . ASP A 1 89 ? -23.987 3.307 13.413 1.00 92.31 89 ASP A C 1
ATOM 698 O O . ASP A 1 89 ? -25.150 3.098 13.067 1.00 92.31 89 ASP A O 1
ATOM 702 N N . ALA A 1 90 ? -23.106 2.316 13.572 1.00 95.12 90 ALA A N 1
ATOM 703 C CA . ALA A 1 90 ? -23.399 0.907 13.343 1.00 95.12 90 ALA A CA 1
ATOM 704 C C . ALA A 1 90 ? -22.727 0.029 14.409 1.00 95.12 90 ALA A C 1
ATOM 706 O O . ALA A 1 90 ? -21.523 -0.228 14.359 1.00 95.12 90 ALA A O 1
ATOM 707 N N . ASP A 1 91 ? -23.524 -0.441 15.373 1.00 95.75 91 ASP A N 1
ATOM 708 C CA . ASP A 1 91 ? -23.041 -1.292 16.462 1.00 95.75 91 ASP A CA 1
ATOM 709 C C . ASP A 1 91 ? -22.380 -2.573 15.926 1.00 95.75 91 ASP A C 1
ATOM 711 O O . ASP A 1 91 ? -22.882 -3.226 15.008 1.00 95.75 91 ASP A O 1
ATOM 715 N N . GLY A 1 92 ? -21.216 -2.908 16.480 1.00 95.44 92 GLY A N 1
ATOM 716 C CA . GLY A 1 92 ? -20.394 -4.044 16.059 1.00 95.44 92 GLY A CA 1
ATOM 717 C C . GLY A 1 92 ? -19.677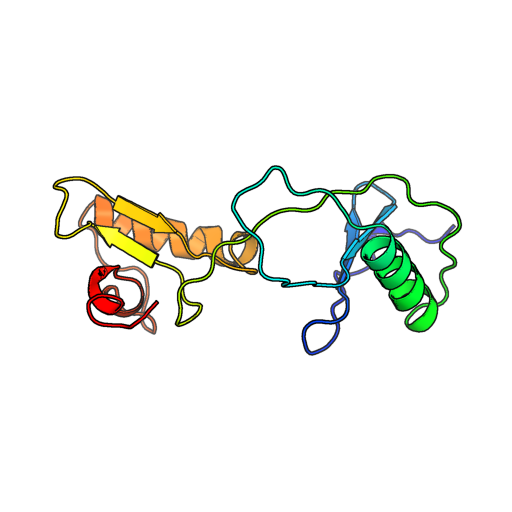 -3.902 14.707 1.00 95.44 92 GLY A C 1
ATOM 718 O O . GLY A 1 92 ? -18.876 -4.775 14.370 1.00 95.44 92 GLY A O 1
ATOM 719 N N . PHE A 1 93 ? -19.897 -2.832 13.934 1.00 97.44 93 PHE A N 1
ATOM 720 C CA . PHE A 1 93 ? -19.187 -2.621 12.670 1.00 97.44 93 PHE A CA 1
ATOM 721 C C . PHE A 1 93 ? -17.778 -2.064 12.916 1.00 97.44 93 PHE A C 1
ATOM 723 O O . PHE A 1 93 ? -17.608 -1.058 13.606 1.00 97.44 93 PHE A O 1
ATOM 730 N N . PHE A 1 94 ? -16.760 -2.683 12.310 1.00 97.75 94 PHE A N 1
ATOM 731 C CA . PHE A 1 94 ? -15.357 -2.291 12.459 1.00 97.75 94 PHE A CA 1
ATOM 732 C C . PHE A 1 94 ? -14.738 -1.912 11.110 1.00 97.75 94 PHE A C 1
ATOM 734 O O . PHE A 1 94 ? -14.719 -2.711 10.174 1.00 97.75 94 PHE A O 1
ATOM 741 N N . TRP A 1 95 ? -14.187 -0.704 11.024 1.00 96.94 95 TRP A N 1
ATOM 742 C CA . TRP A 1 95 ? -13.436 -0.238 9.867 1.00 96.94 95 TRP A CA 1
ATOM 743 C C . TRP A 1 95 ? -11.993 -0.727 9.923 1.00 96.94 95 TRP A C 1
ATOM 745 O O . TRP A 1 95 ? -11.299 -0.550 10.921 1.00 96.94 95 TRP A O 1
ATOM 755 N N . LEU A 1 96 ? -11.535 -1.280 8.805 1.00 96.88 96 LEU A N 1
ATOM 756 C CA . LEU A 1 96 ? -10.129 -1.458 8.467 1.00 96.88 96 LEU A CA 1
ATOM 757 C C . LEU A 1 96 ? -9.964 -1.020 7.009 1.00 96.88 96 LEU A C 1
ATOM 759 O O . LEU A 1 96 ? -10.023 -1.829 6.088 1.00 96.88 96 LEU A O 1
ATOM 763 N N . ALA A 1 97 ? -9.795 0.277 6.785 1.00 95.44 97 ALA A N 1
ATOM 764 C CA . ALA A 1 97 ? -9.793 0.878 5.451 1.00 95.44 97 ALA A CA 1
ATOM 765 C C . ALA A 1 97 ? -8.674 1.919 5.287 1.00 95.44 97 ALA A C 1
ATOM 767 O O . ALA A 1 97 ? -7.966 2.253 6.237 1.00 95.44 97 ALA A O 1
ATOM 768 N N . GLY A 1 98 ? -8.511 2.451 4.074 1.00 94.44 98 GLY A N 1
ATOM 769 C CA . GLY A 1 98 ? -7.644 3.608 3.836 1.00 94.44 98 GLY A CA 1
ATOM 770 C C . GLY A 1 98 ? -6.143 3.324 3.952 1.00 94.44 98 GLY A C 1
ATOM 771 O O . GLY A 1 98 ? -5.378 4.232 4.258 1.00 94.44 98 GLY A O 1
ATOM 772 N N . GLN A 1 99 ? -5.697 2.082 3.738 1.00 93.75 99 GLN A N 1
ATOM 773 C CA . GLN A 1 99 ? -4.277 1.711 3.846 1.00 93.75 99 GLN A CA 1
ATOM 774 C C . GLN A 1 99 ? -3.394 2.347 2.757 1.00 93.75 99 GLN A C 1
ATOM 776 O O . GLN A 1 99 ? -2.164 2.263 2.836 1.00 93.75 99 GLN A O 1
ATOM 781 N N . GLY A 1 100 ? -4.004 2.960 1.737 1.00 91.69 100 GLY A N 1
ATOM 782 C CA . GLY A 1 100 ? -3.306 3.685 0.687 1.00 91.69 100 GLY A CA 1
ATOM 783 C C . GLY A 1 100 ? -2.241 2.838 -0.008 1.00 91.69 100 GLY A C 1
ATOM 784 O O . GLY A 1 100 ? -2.478 1.699 -0.408 1.00 91.69 100 GLY A O 1
ATOM 785 N N . GLY A 1 101 ? -1.043 3.406 -0.162 1.00 87.62 101 GLY A N 1
ATOM 786 C CA . GLY A 1 101 ? 0.092 2.779 -0.851 1.00 87.62 101 GLY A CA 1
ATOM 787 C C . GLY A 1 101 ? 1.019 1.921 0.015 1.00 87.62 101 GLY A C 1
ATOM 788 O O . GLY A 1 101 ? 2.027 1.449 -0.499 1.00 87.62 101 GLY A O 1
ATOM 789 N N . PHE A 1 102 ? 0.733 1.733 1.306 1.00 88.19 102 PHE A N 1
ATOM 790 C CA . PHE A 1 102 ? 1.672 1.097 2.247 1.00 88.19 102 PHE A CA 1
ATOM 791 C C . PHE A 1 102 ? 1.052 -0.033 3.080 1.00 88.19 102 PHE A C 1
ATOM 793 O O . PHE A 1 102 ? 1.673 -0.515 4.026 1.00 88.19 102 PHE A O 1
ATOM 800 N N . GLY A 1 103 ? -0.137 -0.512 2.698 1.00 92.31 103 GLY A N 1
ATOM 801 C CA . GLY A 1 103 ? -0.865 -1.552 3.431 1.00 92.31 103 GLY A CA 1
ATOM 802 C C . GLY A 1 103 ? -0.102 -2.863 3.628 1.00 92.31 103 GLY A C 1
ATOM 803 O O . GLY A 1 103 ? -0.170 -3.435 4.710 1.00 92.31 103 GLY A O 1
ATOM 804 N N . LEU A 1 104 ? 0.675 -3.324 2.637 1.00 91.25 104 LEU A N 1
ATOM 805 C CA . LEU A 1 104 ? 1.493 -4.535 2.801 1.00 91.25 104 LEU A CA 1
ATOM 806 C C . LEU A 1 104 ? 2.546 -4.344 3.900 1.00 91.25 104 LEU A C 1
ATOM 808 O O . LEU A 1 104 ? 2.655 -5.174 4.803 1.00 91.25 104 LEU A O 1
ATOM 812 N N . GLN A 1 105 ? 3.281 -3.231 3.846 1.00 92.81 105 GLN A N 1
ATOM 813 C CA . GLN A 1 105 ? 4.358 -2.922 4.786 1.00 92.81 105 GLN A CA 1
ATOM 814 C C . GLN A 1 105 ? 3.834 -2.721 6.213 1.00 92.81 105 GLN A C 1
ATOM 816 O O . GLN A 1 105 ? 4.482 -3.136 7.171 1.00 92.81 105 GLN A O 1
ATOM 821 N N . THR A 1 106 ? 2.664 -2.098 6.366 1.00 93.88 106 THR A N 1
ATOM 822 C CA . THR A 1 106 ? 2.080 -1.809 7.683 1.00 93.88 106 THR A CA 1
ATOM 823 C C . THR A 1 106 ? 1.177 -2.920 8.210 1.00 93.88 106 THR A C 1
ATOM 825 O O . THR A 1 106 ? 0.765 -2.850 9.369 1.00 93.88 106 THR A O 1
ATOM 828 N N . SER A 1 107 ? 0.900 -3.964 7.418 1.00 96.19 107 SER A N 1
ATOM 829 C CA . SER A 1 107 ? -0.072 -5.009 7.764 1.00 96.19 107 SER A CA 1
ATOM 830 C C . SER A 1 107 ? 0.132 -5.653 9.143 1.00 96.19 107 SER A C 1
ATOM 832 O O . SER A 1 107 ? -0.872 -5.786 9.845 1.00 96.19 107 SER A O 1
ATOM 834 N N . PRO A 1 108 ? 1.356 -5.975 9.625 1.00 96.50 108 PRO A N 1
ATOM 835 C CA . PRO A 1 108 ? 1.503 -6.586 10.947 1.00 96.50 108 PRO A CA 1
ATOM 836 C C . PRO A 1 108 ? 1.140 -5.617 12.079 1.00 96.50 108 PRO A C 1
ATOM 838 O O . PRO A 1 108 ? 0.471 -5.998 13.038 1.00 96.50 108 PRO A O 1
ATOM 841 N N . ALA A 1 109 ? 1.540 -4.349 11.951 1.00 95.88 109 ALA A N 1
ATOM 842 C CA . ALA A 1 109 ? 1.231 -3.319 12.936 1.00 95.88 109 ALA A CA 1
ATOM 843 C C . ALA A 1 109 ? -0.270 -2.993 12.935 1.00 95.88 109 ALA A C 1
ATOM 845 O O . ALA A 1 109 ? -0.915 -2.981 13.981 1.00 95.88 109 ALA A O 1
ATOM 846 N N . VAL A 1 110 ? -0.862 -2.807 11.757 1.00 96.69 110 VAL A N 1
ATOM 847 C CA . VAL A 1 110 ? -2.297 -2.533 11.636 1.00 96.69 110 VAL A CA 1
ATOM 848 C C . VAL A 1 110 ? -3.128 -3.712 12.153 1.00 96.69 110 VAL A C 1
ATOM 850 O O . VAL A 1 110 ? -4.118 -3.491 12.846 1.00 96.69 110 VAL A O 1
ATOM 853 N N . ALA A 1 111 ? -2.708 -4.958 11.916 1.00 97.38 111 ALA A N 1
ATOM 854 C CA . ALA A 1 111 ? -3.367 -6.135 12.480 1.00 97.38 111 ALA A CA 1
ATOM 855 C C . ALA A 1 111 ? -3.305 -6.161 14.017 1.00 97.38 111 ALA A C 1
ATOM 857 O O . ALA A 1 111 ? -4.315 -6.443 14.661 1.00 97.38 111 ALA A O 1
ATOM 858 N N . ALA A 1 112 ? -2.159 -5.815 14.616 1.00 97.81 112 ALA A N 1
ATOM 859 C CA . ALA A 1 112 ? -2.030 -5.701 16.070 1.00 97.81 112 ALA A CA 1
ATOM 860 C C . ALA A 1 112 ? -2.927 -4.588 16.648 1.00 97.81 112 ALA A C 1
ATOM 862 O O . ALA A 1 112 ? -3.566 -4.794 17.681 1.00 97.81 112 ALA A O 1
ATOM 863 N N . ALA A 1 113 ? -3.031 -3.447 15.955 1.00 98.00 113 ALA A N 1
ATOM 864 C CA . ALA A 1 113 ? -3.966 -2.372 16.296 1.00 98.00 113 ALA A CA 1
ATOM 865 C C . ALA A 1 113 ? -5.417 -2.875 16.303 1.00 98.00 113 ALA A C 1
ATOM 867 O O . ALA A 1 113 ? -6.142 -2.693 17.280 1.00 98.00 113 ALA A O 1
ATOM 868 N N . CYS A 1 114 ? -5.822 -3.552 15.222 1.00 98.19 114 CYS A N 1
ATOM 869 C CA . CYS A 1 114 ? -7.165 -4.109 15.075 1.00 98.19 114 CYS A CA 1
ATOM 870 C C . CYS A 1 114 ? -7.474 -5.100 16.195 1.00 98.19 114 CYS A C 1
ATOM 872 O O . CYS A 1 114 ? -8.516 -4.995 16.833 1.00 98.19 114 CYS A O 1
ATOM 874 N N . ALA A 1 115 ? -6.559 -6.035 16.462 1.00 98.44 115 ALA A N 1
ATOM 875 C CA . ALA A 1 115 ? -6.730 -7.036 17.507 1.00 98.44 115 ALA A CA 1
ATOM 876 C C . ALA A 1 115 ? -6.909 -6.389 18.887 1.00 98.44 115 ALA A C 1
ATOM 878 O O . ALA A 1 115 ? -7.817 -6.779 19.617 1.00 98.44 115 ALA A O 1
ATOM 879 N N . SER A 1 116 ? -6.104 -5.373 19.219 1.00 98.50 116 SER A N 1
ATOM 880 C CA . SER A 1 116 ? -6.231 -4.644 20.486 1.00 98.50 116 SER A CA 1
ATOM 881 C C . SER A 1 116 ? -7.595 -3.978 20.641 1.00 98.50 116 SER A C 1
ATOM 883 O O . SER A 1 116 ? -8.228 -4.137 21.684 1.00 98.50 116 SER A O 1
ATOM 885 N N . LEU A 1 117 ? -8.083 -3.306 19.596 1.00 98.19 117 LEU A N 1
ATOM 886 C CA . LEU A 1 117 ? -9.376 -2.623 19.631 1.00 98.19 117 LEU A CA 1
ATOM 887 C C . LEU A 1 117 ? -10.550 -3.604 19.693 1.00 98.19 117 LEU A C 1
ATOM 889 O O . LEU A 1 117 ? -11.466 -3.406 20.484 1.00 98.19 117 LEU A O 1
ATOM 893 N N . VAL A 1 118 ? -10.516 -4.672 18.893 1.00 98.19 118 VAL A N 1
ATOM 894 C CA . VAL A 1 118 ? -11.600 -5.665 18.824 1.00 98.19 118 VAL A CA 1
ATOM 895 C C . VAL A 1 118 ? -11.681 -6.508 20.097 1.00 98.19 118 VAL A C 1
ATOM 897 O O . VAL A 1 118 ? -12.777 -6.797 20.570 1.00 98.19 118 VAL A O 1
ATOM 900 N N . LEU A 1 119 ? -10.539 -6.909 20.661 1.00 98.12 119 LEU A N 1
ATOM 901 C CA . LEU A 1 119 ? -10.483 -7.774 21.845 1.00 98.12 119 LEU A CA 1
ATOM 902 C C . LEU A 1 119 ? -10.460 -6.992 23.167 1.00 98.12 119 LEU A C 1
ATOM 904 O O . LEU A 1 119 ? -10.504 -7.606 24.232 1.00 98.12 119 LEU A O 1
ATOM 908 N N . GLY A 1 120 ? -10.356 -5.660 23.120 1.00 97.38 120 GLY A N 1
ATOM 909 C CA . GLY A 1 120 ? -10.227 -4.816 24.310 1.00 97.38 120 GLY A CA 1
ATOM 910 C C . GLY A 1 120 ? -8.925 -5.050 25.085 1.00 97.38 120 GLY A C 1
ATOM 911 O O . GLY A 1 120 ? -8.896 -4.895 26.306 1.00 97.38 120 GLY A O 1
ATOM 912 N N . THR A 1 121 ? -7.852 -5.464 24.407 1.00 98.38 121 THR A N 1
ATOM 913 C CA . THR A 1 121 ? -6.541 -5.689 25.038 1.00 98.38 121 THR A CA 1
ATOM 914 C C . THR A 1 121 ? -5.695 -4.414 25.017 1.00 98.38 121 THR A C 1
ATOM 916 O O . THR A 1 121 ? -5.969 -3.518 24.215 1.00 98.38 121 THR A O 1
ATOM 919 N N . PRO A 1 122 ? -4.631 -4.318 25.840 1.00 98.19 122 PRO A N 1
ATOM 920 C CA . PRO A 1 122 ? -3.751 -3.153 25.847 1.00 98.19 122 PRO A CA 1
ATOM 921 C C . PRO A 1 122 ? -3.239 -2.770 24.454 1.00 98.19 122 PRO A C 1
ATOM 923 O O . PRO A 1 122 ? -2.922 -3.638 23.637 1.00 98.19 122 PRO A O 1
ATOM 926 N N . TRP A 1 123 ? -3.155 -1.463 24.213 1.00 98.12 123 TRP A N 1
ATOM 927 C CA . TRP A 1 123 ? -2.692 -0.897 22.952 1.00 98.12 123 TRP A CA 1
ATOM 928 C C . TRP A 1 123 ? -1.197 -1.186 22.718 1.00 98.12 123 TRP A C 1
ATOM 930 O O . TRP A 1 123 ? -0.400 -0.998 23.640 1.00 98.12 123 TRP A O 1
ATOM 940 N N . PRO A 1 124 ? -0.788 -1.638 21.515 1.00 97.69 124 PRO A N 1
ATOM 941 C CA . PRO A 1 124 ? 0.566 -2.145 21.294 1.00 97.69 124 PRO A CA 1
ATOM 942 C C . PRO A 1 124 ? 1.606 -1.074 20.921 1.00 97.69 124 PRO A C 1
ATOM 944 O O . PRO A 1 124 ? 2.779 -1.419 20.781 1.00 97.69 124 PRO A O 1
ATOM 947 N N . PHE A 1 125 ? 1.222 0.197 20.740 1.00 97.25 125 PHE A N 1
ATOM 948 C CA . PHE A 1 125 ? 2.134 1.253 20.272 1.00 97.25 125 PHE A CA 1
ATOM 949 C C . PHE A 1 125 ? 2.316 2.379 21.286 1.00 97.25 125 PHE A C 1
ATOM 951 O O . PHE A 1 125 ? 1.413 2.698 22.052 1.00 97.25 125 PHE A O 1
ATOM 958 N N . GLN A 1 126 ? 3.495 3.001 21.261 1.00 95.25 126 GLN A N 1
ATOM 959 C CA . GLN A 1 126 ? 3.811 4.164 22.096 1.00 95.25 126 GLN A CA 1
ATOM 960 C C . GLN A 1 126 ? 3.575 5.481 21.345 1.00 95.25 126 GLN A C 1
ATOM 962 O O . GLN A 1 126 ? 2.979 6.398 21.899 1.00 95.25 126 GLN A O 1
ATOM 967 N N . ASP A 1 127 ? 3.981 5.549 20.072 1.00 94.88 127 ASP A N 1
ATOM 968 C CA . ASP A 1 127 ? 4.005 6.799 19.290 1.00 94.88 127 ASP A CA 1
ATOM 969 C C . ASP A 1 127 ? 2.762 7.030 18.415 1.00 94.88 127 ASP A C 1
ATOM 971 O O . ASP A 1 127 ? 2.642 8.049 17.739 1.00 94.88 127 ASP A O 1
ATOM 975 N N . VAL A 1 128 ? 1.830 6.078 18.401 1.00 94.56 128 VAL A N 1
ATOM 976 C CA . VAL A 1 128 ? 0.569 6.159 17.653 1.00 94.56 128 VAL A CA 1
ATOM 977 C C . VAL A 1 128 ? -0.553 5.924 18.641 1.00 94.56 128 VAL A C 1
ATOM 979 O O . VAL A 1 128 ? -0.477 4.963 19.400 1.00 94.56 128 VAL A O 1
ATOM 982 N N . THR A 1 129 ? -1.588 6.760 18.635 1.00 96.69 129 THR A N 1
ATOM 983 C CA . THR A 1 129 ? -2.752 6.571 19.510 1.00 96.69 129 THR A CA 1
ATOM 984 C C . THR A 1 129 ? -3.908 5.900 18.759 1.00 96.69 129 THR A C 1
ATOM 986 O O . THR A 1 129 ? -3.992 6.023 17.532 1.00 96.69 129 THR A O 1
ATOM 989 N N . PRO A 1 130 ? -4.825 5.209 19.458 1.00 97.12 130 PRO A N 1
ATOM 990 C CA . PRO A 1 130 ? -6.061 4.708 18.856 1.00 97.12 130 PRO A CA 1
ATOM 991 C C . PRO A 1 130 ? -6.861 5.789 18.117 1.00 97.12 130 PRO A C 1
ATOM 993 O O . PRO A 1 130 ? -7.383 5.553 17.030 1.00 97.12 130 PRO A O 1
ATOM 996 N N . GLU A 1 131 ? -6.930 6.998 18.675 1.00 95.94 131 GLU A N 1
ATOM 997 C CA . GLU A 1 131 ? -7.692 8.125 18.129 1.00 95.94 131 GLU A CA 1
ATOM 998 C C . GLU A 1 131 ? -7.126 8.596 16.787 1.00 95.94 131 GLU A C 1
ATOM 1000 O O . GLU A 1 131 ? -7.894 8.972 15.903 1.00 95.94 131 GLU A O 1
ATOM 1005 N N . ALA A 1 132 ? -5.803 8.509 16.604 1.00 95.06 132 ALA A N 1
ATOM 1006 C CA . ALA A 1 132 ? -5.142 8.848 15.346 1.00 95.06 132 ALA A CA 1
ATOM 1007 C C . ALA A 1 132 ? -5.545 7.918 14.188 1.00 95.06 132 ALA A C 1
ATOM 1009 O O . ALA A 1 132 ? -5.462 8.314 13.029 1.00 95.06 132 ALA A O 1
ATOM 1010 N N . LEU A 1 133 ? -6.000 6.696 14.487 1.00 95.94 133 LEU A N 1
ATOM 1011 C CA . LEU A 1 133 ? -6.500 5.744 13.490 1.00 95.94 133 LEU A CA 1
ATOM 1012 C C . LEU A 1 133 ? -8.030 5.644 13.479 1.00 95.94 133 LEU A C 1
ATOM 1014 O O . LEU A 1 133 ? -8.597 5.115 12.524 1.00 95.94 133 LEU A O 1
ATOM 1018 N N . SER A 1 134 ? -8.708 6.181 14.491 1.00 96.31 134 SER A N 1
ATOM 1019 C CA . SER A 1 134 ? -10.157 6.071 14.657 1.00 96.31 134 SER A CA 1
ATOM 1020 C C . SER A 1 134 ? -10.928 6.672 13.473 1.00 96.31 134 SER A C 1
ATOM 1022 O O . SER A 1 134 ? -10.577 7.767 13.024 1.00 96.31 134 SER A O 1
ATOM 1024 N N . PRO A 1 135 ? -12.016 6.037 12.993 1.00 95.19 135 PRO A N 1
ATOM 1025 C CA . PRO A 1 135 ? -12.924 6.636 12.009 1.00 95.19 135 PRO A CA 1
ATOM 1026 C C . PRO A 1 135 ? -13.494 7.983 12.466 1.00 95.19 135 PRO A C 1
ATOM 1028 O O . PRO A 1 135 ? -13.745 8.863 11.646 1.00 95.19 135 PRO A O 1
ATOM 1031 N N . LEU A 1 136 ? -13.644 8.173 13.782 1.00 93.81 136 LEU A N 1
ATOM 1032 C CA . LEU A 1 136 ? -14.231 9.379 14.367 1.00 93.81 136 LEU A CA 1
ATOM 1033 C C . LEU A 1 136 ? -13.431 10.643 14.063 1.00 93.81 136 LEU A C 1
ATOM 1035 O O . LEU A 1 136 ? -14.005 11.727 14.024 1.00 93.81 136 LEU A O 1
ATOM 1039 N N . ARG A 1 137 ? -12.125 10.516 13.802 1.00 94.69 137 ARG A N 1
ATOM 1040 C CA . ARG A 1 137 ? -11.274 11.663 13.463 1.00 94.69 137 ARG A CA 1
ATOM 1041 C C . ARG A 1 137 ? -11.687 12.339 12.149 1.00 94.69 137 ARG A C 1
ATOM 1043 O O . ARG A 1 137 ? -11.359 13.503 11.942 1.00 94.69 137 ARG A O 1
ATOM 1050 N N . LEU A 1 138 ? -12.381 11.606 11.271 1.00 91.75 138 LEU A N 1
ATOM 1051 C CA . LEU A 1 138 ? -12.844 12.087 9.969 1.00 91.75 138 LEU A CA 1
ATOM 1052 C C . LEU A 1 138 ? -14.244 12.717 10.039 1.00 91.75 138 LEU A C 1
ATOM 1054 O O . LEU A 1 138 ? -14.682 13.344 9.076 1.00 91.75 138 LEU A O 1
ATOM 1058 N N . LEU A 1 139 ? -14.957 12.586 11.162 1.00 84.94 139 LEU A N 1
ATOM 1059 C CA . LEU A 1 139 ? -16.284 13.179 11.314 1.00 84.94 139 LEU A CA 1
ATOM 1060 C C . LEU A 1 139 ? -16.183 14.710 11.303 1.00 84.94 139 LEU A C 1
ATOM 1062 O O . LEU A 1 139 ? -15.455 15.309 12.090 1.00 84.94 139 LEU A O 1
ATOM 1066 N N . GLY A 1 140 ? -16.932 15.346 10.400 1.00 72.94 140 GLY A N 1
ATOM 1067 C CA . GLY A 1 140 ? -16.930 16.802 10.221 1.00 72.94 140 GLY A CA 1
ATOM 1068 C C . GLY A 1 140 ? -15.837 17.338 9.289 1.00 72.94 140 GLY A C 1
ATOM 1069 O O . GLY A 1 140 ? -15.780 18.548 9.079 1.00 72.94 140 GLY A O 1
ATOM 1070 N N . GLN A 1 141 ? -15.004 16.473 8.702 1.00 62.94 141 GLN A N 1
ATOM 1071 C CA . GLN A 1 141 ? -14.109 16.853 7.608 1.0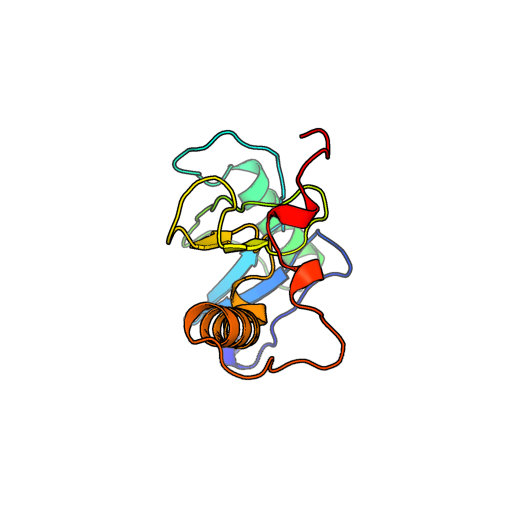0 62.94 141 GLN A CA 1
ATOM 1072 C C . GLN A 1 141 ? -14.880 16.791 6.279 1.00 62.94 141 GLN A C 1
ATOM 1074 O O . GLN A 1 141 ? -15.645 15.855 6.047 1.00 62.94 141 GLN A O 1
ATOM 1079 N N . ALA A 1 142 ? -14.727 17.805 5.423 1.00 54.31 142 ALA A N 1
ATOM 1080 C CA . ALA A 1 142 ? -15.272 17.752 4.067 1.00 54.31 142 ALA A CA 1
ATOM 1081 C C . ALA A 1 142 ? -14.537 16.664 3.265 1.00 54.31 142 ALA A C 1
ATOM 1083 O O . ALA A 1 142 ? -13.319 16.534 3.403 1.00 54.31 142 ALA A O 1
ATOM 1084 N N . ALA A 1 143 ? -15.293 15.886 2.483 1.00 54.97 143 ALA A N 1
ATOM 1085 C CA . ALA A 1 143 ? -14.763 14.855 1.589 1.00 54.97 143 ALA A CA 1
ATOM 1086 C C . ALA A 1 143 ? -14.007 15.462 0.401 1.00 54.97 143 ALA A C 1
ATOM 1088 O O . ALA A 1 143 ? -14.442 16.536 -0.081 1.00 54.97 143 ALA A O 1
#

Nearest PDB structures (foldseek):
  3sm8-assembly1_A  TM=9.187E-01  e=9.542E-09  Pseudomonas aeruginosa
  7rdf-assembly1_A  TM=9.175E-01  e=1.523E-08  Pseudomonas aeruginosa PAO1
  3if9-assembly2_D-3  TM=6.572E-01  e=3.551E-03  Bacillus subtilis
  2gah-assembly1_B  TM=7.602E-01  e=1.309E-01  Stenotrophomonas maltophilia
  1vrq-assembly1_B  TM=7.394E-01  e=1.711E-01  Corynebacterium sp. U-96

Sequence (143 aa):
DADLSRLPFAKTVGDDLYFAPESGRLFASPMDEVPSDPCDAQPDEYDIALAAHRVEERTTMKVERIHSRWAGLRSFAPDRHPVVGFAQDADGFFWLAGQGGFGLQTSPAVAAACASLVLGTPWPFQDVTPEALSPLRLLGQAA

Radius of gyration: 19.17 Å; Cα 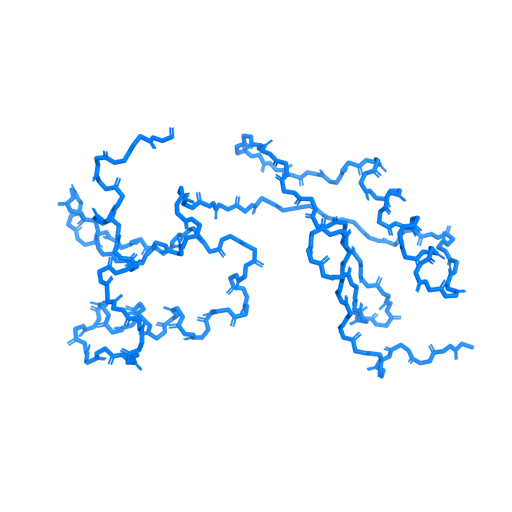contacts (8 Å, |Δi|>4): 170; chains: 1; bounding box: 46×32×51 Å